Protein AF-A0AA87IIJ6-F1 (afdb_monomer_lite)

Sequence (70 aa):
MVNNSDILKLTDEDVYFLLYLNKIKGLPFHQLEEQFSLSRDSVEKIMDGRSRKKCYLGYMAIEKHLKETA

pLDDT: mean 90.8, std 11.61, range [42.22, 97.56]

Structure (mmCIF, N/CA/C/O backbone):
data_AF-A0AA87IIJ6-F1
#
_entry.id   AF-A0AA87IIJ6-F1
#
loop_
_atom_site.group_PDB
_atom_site.id
_atom_site.type_symbol
_atom_site.label_atom_id
_atom_site.label_alt_id
_atom_site.label_comp_id
_atom_site.label_asym_id
_atom_site.label_entity_id
_atom_site.label_seq_id
_atom_site.pdbx_PDB_ins_code
_atom_site.Cartn_x
_atom_site.Cartn_y
_atom_site.Cartn_z
_atom_site.occupancy
_atom_site.B_iso_or_equiv
_atom_site.auth_seq_id
_atom_site.auth_comp_id
_atom_site.auth_asym_id
_atom_site.auth_atom_id
_atom_site.pdbx_PDB_model_num
ATOM 1 N N . MET A 1 1 ? 2.342 -1.224 -24.736 1.00 42.22 1 MET A N 1
ATOM 2 C CA . MET A 1 1 ? 2.032 -2.340 -23.814 1.00 42.22 1 MET A CA 1
ATOM 3 C C . MET A 1 1 ? 2.333 -1.850 -22.414 1.00 42.22 1 MET A C 1
ATOM 5 O O . MET A 1 1 ? 3.448 -1.401 -22.189 1.00 42.22 1 MET A O 1
ATOM 9 N N . VAL A 1 2 ? 1.347 -1.825 -21.518 1.00 50.38 2 VAL A N 1
ATOM 10 C CA . VAL A 1 2 ? 1.570 -1.356 -20.145 1.00 50.38 2 VAL A CA 1
ATOM 11 C C . VAL A 1 2 ? 2.224 -2.494 -19.364 1.00 50.38 2 VAL A C 1
ATOM 13 O O . VAL A 1 2 ? 1.574 -3.494 -19.063 1.00 50.38 2 VAL A O 1
ATOM 16 N N . ASN A 1 3 ? 3.534 -2.389 -19.138 1.00 53.69 3 ASN A N 1
ATOM 17 C CA . ASN A 1 3 ? 4.315 -3.391 -18.415 1.00 53.69 3 ASN A CA 1
ATOM 18 C C . ASN A 1 3 ? 4.025 -3.273 -16.914 1.00 53.69 3 ASN A C 1
ATOM 20 O O . ASN A 1 3 ? 4.712 -2.552 -16.207 1.00 53.69 3 ASN A O 1
ATOM 24 N N . ASN A 1 4 ? 3.033 -4.018 -16.422 1.00 64.06 4 ASN A N 1
ATOM 25 C CA . ASN A 1 4 ? 2.741 -4.148 -14.984 1.00 64.06 4 ASN A CA 1
ATOM 26 C C . ASN A 1 4 ? 3.734 -5.100 -14.269 1.00 64.06 4 ASN A C 1
ATOM 28 O O . ASN A 1 4 ? 3.359 -5.799 -13.325 1.00 64.06 4 ASN A O 1
ATOM 32 N N . SER A 1 5 ? 4.967 -5.238 -14.769 1.00 73.75 5 SER A N 1
ATOM 33 C CA . SER A 1 5 ? 5.945 -6.206 -14.248 1.00 73.75 5 SER A CA 1
ATOM 34 C C . SER A 1 5 ? 6.496 -5.811 -12.877 1.00 73.75 5 SER A C 1
ATOM 36 O O . SER A 1 5 ? 6.985 -6.666 -12.143 1.00 73.75 5 SER A O 1
ATOM 38 N N . ASP A 1 6 ? 6.398 -4.533 -12.522 1.00 82.56 6 ASP 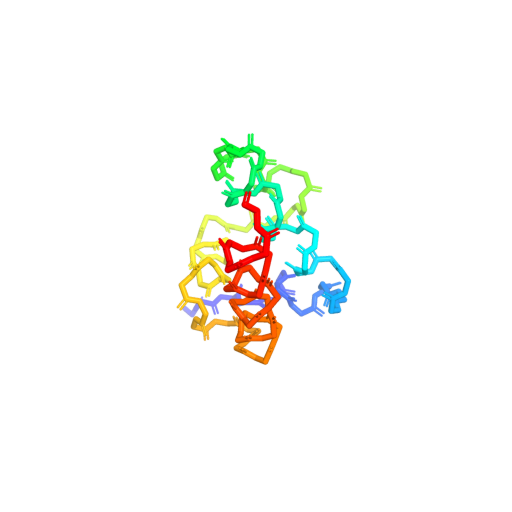A N 1
ATOM 39 C CA . ASP A 1 6 ? 6.759 -3.970 -11.224 1.00 82.56 6 ASP A CA 1
ATOM 40 C C . ASP A 1 6 ? 5.743 -4.356 -10.131 1.00 82.56 6 ASP A C 1
ATOM 42 O O . ASP A 1 6 ? 6.146 -4.795 -9.058 1.00 82.56 6 ASP A O 1
ATOM 46 N N . ILE A 1 7 ? 4.438 -4.345 -10.431 1.00 86.00 7 ILE A N 1
ATOM 47 C CA . ILE A 1 7 ? 3.370 -4.766 -9.501 1.00 86.00 7 ILE A CA 1
ATOM 48 C C . ILE A 1 7 ? 3.523 -6.235 -9.078 1.00 86.00 7 ILE A C 1
ATOM 50 O O . ILE A 1 7 ? 3.215 -6.597 -7.941 1.00 86.00 7 ILE A O 1
ATOM 54 N N . LEU A 1 8 ? 3.974 -7.103 -9.989 1.00 86.94 8 LEU A N 1
ATOM 55 C CA . LEU A 1 8 ? 4.138 -8.535 -9.712 1.00 86.94 8 LEU A CA 1
ATOM 56 C C . LEU A 1 8 ? 5.216 -8.822 -8.659 1.00 86.94 8 LEU A C 1
ATOM 58 O O . LEU A 1 8 ? 5.207 -9.9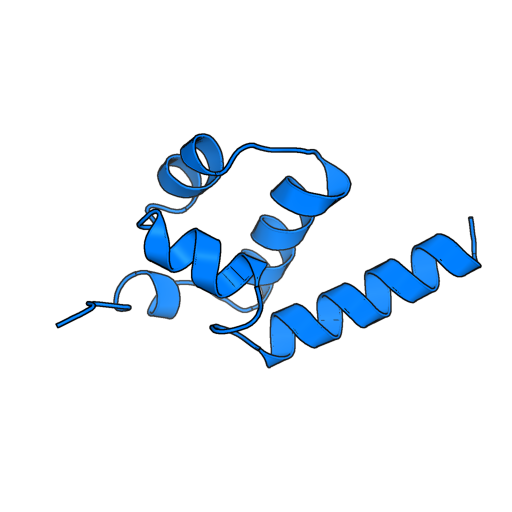03 -8.077 1.00 86.94 8 LEU A O 1
ATOM 62 N N . LYS A 1 9 ? 6.120 -7.869 -8.406 1.00 89.69 9 LYS A N 1
ATOM 63 C CA . LYS A 1 9 ? 7.167 -7.989 -7.383 1.00 89.69 9 LYS A CA 1
ATOM 64 C C . LYS A 1 9 ? 6.643 -7.739 -5.970 1.00 89.69 9 LYS A C 1
ATOM 66 O O . LYS A 1 9 ? 7.325 -8.094 -5.018 1.00 89.69 9 LYS A O 1
ATOM 71 N N . LEU A 1 10 ? 5.460 -7.138 -5.837 1.00 93.94 10 LEU A N 1
ATOM 72 C CA . LEU A 1 10 ? 4.872 -6.813 -4.542 1.00 93.94 10 LEU A CA 1
ATOM 73 C C . LEU A 1 10 ? 4.222 -8.042 -3.907 1.00 93.94 10 LEU A C 1
ATOM 75 O O . LEU A 1 10 ? 3.429 -8.757 -4.536 1.00 93.94 10 LEU A O 1
ATOM 79 N N . THR A 1 11 ? 4.489 -8.243 -2.625 1.00 96.06 11 THR A N 1
ATOM 80 C CA . THR A 1 11 ? 3.721 -9.157 -1.779 1.00 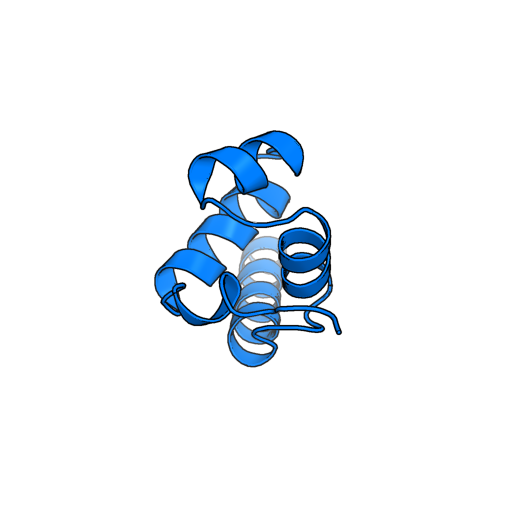96.06 11 THR A CA 1
ATOM 81 C C . THR A 1 11 ? 2.368 -8.543 -1.409 1.00 96.06 11 THR A C 1
ATOM 83 O O . THR A 1 11 ? 2.104 -7.368 -1.665 1.00 96.06 11 THR A O 1
ATOM 86 N N . ASP A 1 12 ? 1.462 -9.340 -0.835 1.00 96.44 12 ASP A N 1
ATOM 87 C CA . ASP A 1 12 ? 0.204 -8.790 -0.310 1.00 96.44 12 ASP A CA 1
ATOM 88 C C . ASP A 1 12 ? 0.473 -7.765 0.803 1.00 96.44 12 ASP A C 1
ATOM 90 O O . ASP A 1 12 ? -0.190 -6.730 0.848 1.00 96.44 12 ASP A O 1
ATOM 94 N N . GLU A 1 13 ? 1.472 -8.024 1.652 1.00 96.88 13 GLU A N 1
ATOM 95 C CA . GLU A 1 13 ? 1.894 -7.129 2.732 1.00 96.88 13 GLU A CA 1
ATOM 96 C C . GLU A 1 13 ? 2.380 -5.780 2.195 1.00 96.88 13 GLU A C 1
ATOM 98 O O . GLU A 1 13 ? 1.917 -4.741 2.665 1.00 96.88 13 GLU A O 1
ATOM 103 N N . ASP A 1 14 ? 3.205 -5.784 1.143 1.00 96.75 14 ASP A N 1
ATOM 104 C CA . ASP A 1 14 ? 3.664 -4.551 0.493 1.00 96.75 14 ASP A CA 1
ATOM 105 C C . ASP A 1 14 ? 2.487 -3.715 -0.016 1.00 96.75 14 ASP A C 1
ATOM 107 O O . ASP A 1 14 ? 2.464 -2.497 0.146 1.00 96.75 14 ASP A O 1
ATOM 111 N N . VAL A 1 15 ? 1.474 -4.363 -0.602 1.00 96.94 15 VAL A N 1
ATOM 112 C CA . VAL A 1 15 ? 0.282 -3.672 -1.111 1.00 96.94 15 VAL A CA 1
ATOM 113 C C . VAL A 1 15 ? -0.521 -3.050 0.030 1.00 96.94 15 VAL A C 1
ATOM 115 O O . VAL A 1 15 ? -0.954 -1.903 -0.089 1.00 96.94 15 VAL A O 1
ATOM 118 N N . TYR A 1 16 ? -0.708 -3.765 1.142 1.00 97.19 16 TYR A N 1
ATOM 119 C CA . TYR A 1 16 ? -1.369 -3.204 2.323 1.00 97.19 16 TYR A CA 1
ATOM 120 C C . TYR A 1 16 ? -0.583 -2.035 2.915 1.00 97.19 16 TYR A C 1
ATOM 122 O O . TYR A 1 16 ? -1.178 -1.012 3.262 1.00 97.19 16 TYR A O 1
ATOM 130 N N . PHE A 1 17 ? 0.742 -2.156 2.993 1.00 97.06 17 PHE A N 1
ATOM 131 C CA . PHE A 1 17 ? 1.594 -1.100 3.520 1.00 97.06 17 PHE A CA 1
ATOM 132 C C . PHE A 1 17 ? 1.563 0.149 2.631 1.00 97.06 17 PHE A C 1
ATOM 134 O O . PHE A 1 17 ? 1.403 1.264 3.126 1.00 97.06 17 PHE A O 1
ATOM 141 N N . LEU A 1 18 ? 1.600 -0.031 1.312 1.00 97.25 18 LEU A N 1
ATOM 142 C CA . LEU A 1 18 ? 1.485 1.045 0.331 1.00 97.25 18 LEU A CA 1
ATOM 143 C C . LEU A 1 18 ? 0.124 1.768 0.445 1.00 97.25 18 LEU A C 1
ATOM 145 O O . LEU A 1 18 ? 0.081 3.001 0.496 1.00 97.25 18 LEU A O 1
ATOM 149 N N . LEU A 1 19 ? -0.985 1.025 0.568 1.00 96.88 19 LEU A N 1
ATOM 150 C CA . LEU A 1 19 ? -2.323 1.594 0.804 1.00 96.88 19 LEU A CA 1
ATOM 151 C C . LEU A 1 19 ? -2.390 2.387 2.114 1.00 96.88 19 LEU A C 1
ATOM 153 O O . LEU A 1 19 ? -2.913 3.502 2.129 1.00 96.88 19 LEU A O 1
ATOM 157 N N . TYR A 1 20 ? -1.814 1.856 3.193 1.00 95.75 20 TYR A N 1
ATOM 158 C CA . TYR A 1 20 ? -1.725 2.543 4.480 1.00 95.75 20 TYR A CA 1
ATOM 159 C C . TYR A 1 20 ? -0.958 3.868 4.384 1.00 95.75 20 TYR A C 1
ATOM 161 O O . TYR A 1 20 ? -1.441 4.902 4.857 1.00 95.75 20 TYR A O 1
ATOM 169 N N . LEU A 1 21 ? 0.216 3.859 3.748 1.00 96.94 21 LEU A N 1
ATOM 170 C CA . LEU A 1 21 ? 1.044 5.052 3.594 1.00 96.94 21 LEU A CA 1
ATOM 171 C C . LEU A 1 21 ? 0.300 6.156 2.833 1.00 96.94 21 LEU A C 1
ATOM 173 O O . LEU A 1 21 ? 0.317 7.309 3.258 1.00 96.94 21 LEU A O 1
ATOM 177 N N . ASN A 1 22 ? -0.415 5.823 1.758 1.00 96.62 22 ASN A N 1
ATOM 178 C CA . ASN A 1 22 ? -1.178 6.834 1.030 1.00 96.62 22 ASN A CA 1
ATOM 179 C C . ASN A 1 22 ? -2.419 7.311 1.794 1.00 96.62 22 ASN A C 1
ATOM 181 O O . ASN A 1 22 ? -2.590 8.506 2.015 1.00 96.62 22 ASN A O 1
ATOM 185 N N . LYS A 1 23 ? -3.303 6.385 2.174 1.00 93.00 23 LYS A N 1
ATOM 186 C CA . LYS A 1 23 ? -4.659 6.715 2.634 1.00 93.00 23 LYS A CA 1
ATOM 187 C C . LYS A 1 23 ? -4.697 7.190 4.086 1.00 93.00 23 LYS A C 1
ATOM 189 O O . LYS A 1 23 ? -5.547 8.005 4.424 1.00 93.00 23 LYS A O 1
ATOM 194 N N . ILE A 1 24 ? -3.775 6.711 4.929 1.00 91.75 24 ILE A N 1
ATOM 195 C CA . ILE A 1 24 ? -3.713 7.071 6.356 1.00 91.75 24 ILE A CA 1
ATOM 196 C C . ILE A 1 24 ? -2.590 8.064 6.640 1.00 91.75 24 ILE A C 1
ATOM 198 O O . ILE A 1 24 ? -2.808 9.035 7.359 1.00 91.75 24 ILE A O 1
ATOM 202 N N . LYS A 1 25 ? -1.382 7.839 6.106 1.00 94.44 25 LYS A N 1
ATOM 203 C CA . LYS A 1 25 ? -0.250 8.759 6.333 1.00 94.44 25 LYS A CA 1
ATOM 204 C C . LYS A 1 25 ? -0.205 9.934 5.360 1.00 94.44 25 LYS A C 1
ATOM 206 O O . LYS A 1 25 ? 0.549 10.870 5.607 1.00 94.44 25 LYS A O 1
ATOM 211 N N . GLY A 1 26 ? -1.003 9.912 4.293 1.00 95.44 26 GLY A N 1
ATOM 212 C CA . GLY A 1 26 ? -1.057 10.998 3.317 1.00 95.44 26 GLY A CA 1
ATOM 213 C C . GLY A 1 26 ? 0.170 11.074 2.409 1.00 95.44 26 GLY A C 1
ATOM 214 O O . GLY A 1 26 ? 0.421 12.135 1.839 1.00 95.44 26 GLY A O 1
ATOM 215 N N . LEU A 1 27 ? 0.950 9.991 2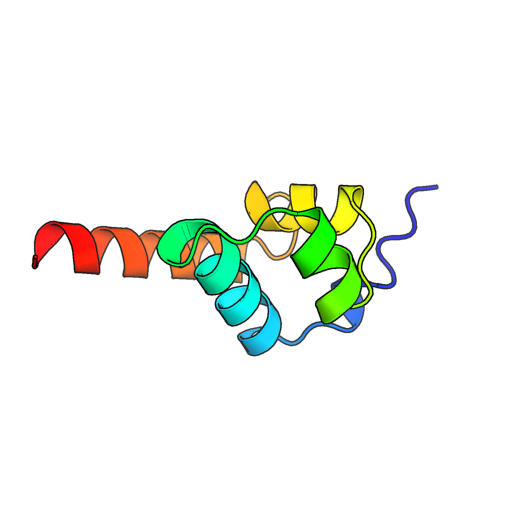.270 1.00 97.56 27 LEU A N 1
ATOM 216 C CA . LEU A 1 27 ? 2.124 10.007 1.397 1.00 97.56 27 LEU A CA 1
ATOM 217 C C . LEU A 1 27 ? 1.701 10.234 -0.065 1.00 97.56 27 LEU A C 1
ATOM 219 O O . LEU A 1 27 ? 0.852 9.496 -0.582 1.00 97.56 27 LEU A O 1
ATOM 223 N N . PRO A 1 28 ? 2.297 11.218 -0.759 1.00 97.00 28 PRO A N 1
ATOM 224 C CA . PRO A 1 28 ? 2.020 11.476 -2.162 1.00 97.00 28 PRO A CA 1
ATOM 225 C C . PRO A 1 28 ? 2.594 10.369 -3.053 1.00 97.00 28 PRO A C 1
ATOM 227 O O . PRO A 1 28 ? 3.588 9.725 -2.725 1.00 97.00 28 PRO A O 1
ATOM 230 N N . PHE A 1 29 ? 2.001 10.190 -4.234 1.00 97.19 29 PHE A N 1
ATOM 231 C CA . PHE A 1 29 ? 2.348 9.093 -5.144 1.00 97.19 29 PHE A CA 1
ATOM 232 C C . PHE A 1 29 ? 3.826 9.068 -5.557 1.00 97.19 29 PHE A C 1
ATOM 234 O O . PHE A 1 29 ? 4.390 7.985 -5.616 1.00 97.19 29 PHE A O 1
ATOM 241 N N . HIS A 1 30 ? 4.478 10.225 -5.735 1.00 96.62 30 HIS A N 1
ATOM 242 C CA . HIS A 1 30 ? 5.901 10.261 -6.106 1.00 96.62 30 HIS A CA 1
ATOM 243 C C . HIS A 1 30 ? 6.804 9.578 -5.063 1.00 96.62 30 HIS A C 1
ATOM 245 O O . HIS A 1 30 ? 7.757 8.903 -5.428 1.00 96.62 30 HIS A O 1
ATOM 251 N N . GLN A 1 31 ? 6.467 9.678 -3.772 1.00 97.12 31 GLN A N 1
ATOM 252 C CA . GLN A 1 31 ? 7.226 9.005 -2.712 1.00 97.12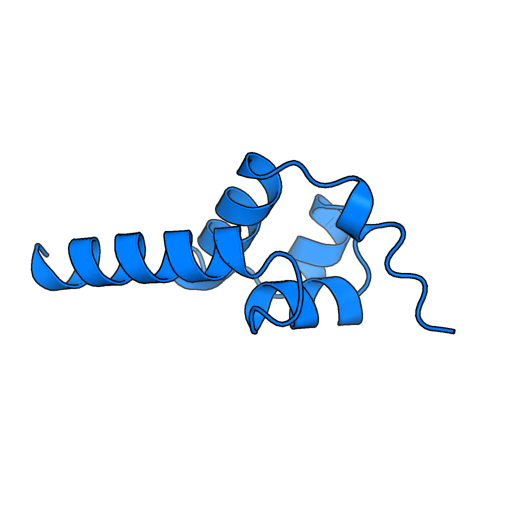 31 GLN A CA 1
ATOM 253 C C . GLN A 1 31 ? 6.974 7.494 -2.709 1.00 97.12 31 GLN A C 1
ATOM 255 O O . GLN A 1 31 ? 7.876 6.718 -2.414 1.00 97.12 31 GLN A O 1
ATOM 260 N N . LEU A 1 32 ? 5.762 7.062 -3.069 1.00 96.94 32 LEU A N 1
ATOM 261 C CA . LEU A 1 32 ? 5.423 5.640 -3.184 1.00 96.94 32 LEU A CA 1
ATOM 262 C C . LEU A 1 32 ? 6.106 5.000 -4.398 1.00 96.94 32 LEU A C 1
ATOM 264 O O . LEU A 1 32 ? 6.573 3.867 -4.312 1.00 96.94 32 LEU A O 1
ATOM 268 N N . GLU A 1 33 ? 6.191 5.730 -5.511 1.00 96.00 33 GLU A N 1
ATOM 269 C CA . GLU A 1 33 ? 6.938 5.318 -6.704 1.00 96.00 33 GLU A CA 1
ATOM 270 C C . GLU A 1 33 ? 8.406 5.056 -6.368 1.00 96.00 33 GLU A C 1
ATOM 272 O O . GLU A 1 33 ? 8.919 3.983 -6.679 1.00 96.00 33 GLU A O 1
ATOM 277 N N . GLU A 1 34 ? 9.060 5.993 -5.676 1.00 95.50 34 GLU A N 1
ATOM 278 C CA . GLU A 1 34 ? 10.460 5.859 -5.264 1.00 95.50 34 GLU A CA 1
ATOM 279 C C . GLU A 1 34 ? 10.653 4.718 -4.256 1.00 95.50 34 GLU A C 1
ATOM 281 O O . GLU A 1 34 ? 11.495 3.842 -4.463 1.00 95.50 34 GLU A O 1
ATOM 286 N N . GLN A 1 35 ? 9.843 4.680 -3.193 1.00 95.06 35 GLN A N 1
ATOM 287 C CA . GLN A 1 35 ? 10.005 3.718 -2.100 1.00 95.06 35 GLN A CA 1
ATOM 288 C C . GLN A 1 35 ? 9.777 2.266 -2.544 1.00 95.06 35 GLN A C 1
ATOM 290 O O . GLN A 1 35 ? 10.473 1.368 -2.074 1.00 95.06 35 GLN A O 1
ATOM 295 N N . PHE A 1 36 ? 8.823 2.029 -3.448 1.00 94.06 36 PHE A N 1
ATOM 296 C CA . PHE A 1 36 ? 8.477 0.684 -3.921 1.00 94.06 36 PHE A CA 1
ATOM 297 C C . PHE A 1 36 ? 9.018 0.379 -5.325 1.00 94.06 36 PHE A C 1
ATOM 299 O O . PHE A 1 36 ? 8.773 -0.708 -5.849 1.00 94.06 36 PHE A O 1
ATOM 306 N N . SER A 1 37 ? 9.766 1.309 -5.934 1.00 94.25 37 SER A N 1
ATOM 307 C CA . SER A 1 37 ? 10.254 1.202 -7.318 1.00 94.25 37 SER A CA 1
ATOM 308 C C . SER A 1 37 ? 9.130 0.873 -8.312 1.00 94.25 37 SER A C 1
ATOM 310 O O . SER A 1 37 ? 9.245 -0.044 -9.131 1.00 94.25 37 SER A O 1
ATOM 312 N N . LEU A 1 38 ? 8.026 1.615 -8.208 1.00 94.38 38 LEU A N 1
ATOM 313 C CA . LEU A 1 38 ? 6.827 1.457 -9.031 1.00 94.38 38 LEU A CA 1
ATOM 314 C C . LEU A 1 38 ? 6.676 2.616 -10.008 1.00 94.38 38 LEU A C 1
ATOM 316 O O . LEU A 1 38 ? 7.058 3.746 -9.721 1.00 94.38 38 LEU A O 1
ATOM 320 N N . SER A 1 39 ? 6.038 2.349 -11.143 1.00 94.81 39 SER A N 1
ATOM 321 C CA . SER A 1 39 ? 5.569 3.419 -12.020 1.00 94.81 39 SER A CA 1
ATOM 322 C C . SER A 1 39 ? 4.355 4.150 -11.432 1.00 94.81 39 SER A C 1
ATOM 324 O O . SER A 1 39 ? 3.550 3.563 -10.701 1.00 94.81 39 SER A O 1
ATOM 326 N N . ARG A 1 40 ? 4.163 5.416 -11.825 1.00 95.00 40 ARG A N 1
ATOM 327 C CA . ARG A 1 40 ? 2.964 6.205 -11.492 1.00 95.00 40 ARG A CA 1
ATOM 328 C C . ARG A 1 40 ? 1.659 5.471 -11.808 1.00 95.00 40 ARG A C 1
ATOM 330 O O . ARG A 1 40 ? 0.766 5.422 -10.969 1.00 95.00 40 ARG A O 1
ATOM 337 N N . ASP A 1 41 ? 1.572 4.852 -12.984 1.00 95.19 41 ASP A N 1
ATOM 338 C CA . ASP A 1 41 ? 0.397 4.083 -13.418 1.00 95.19 41 ASP A CA 1
ATOM 339 C C . ASP A 1 41 ? 0.162 2.841 -12.538 1.00 95.19 41 ASP A C 1
ATOM 341 O O . ASP A 1 41 ? -0.977 2.529 -12.183 1.00 95.19 41 ASP A O 1
ATOM 345 N N . SER A 1 42 ? 1.229 2.162 -12.107 1.00 95.31 42 SER A N 1
ATOM 346 C CA . SER A 1 42 ? 1.137 1.042 -11.165 1.00 95.31 42 SER A CA 1
ATOM 347 C C . SER A 1 42 ? 0.600 1.479 -9.802 1.00 95.31 42 SER A C 1
ATOM 349 O O . SER A 1 42 ? -0.302 0.827 -9.265 1.00 95.31 42 SER A O 1
ATOM 351 N N . VAL A 1 43 ? 1.095 2.600 -9.266 1.00 96.25 43 VAL A N 1
ATOM 352 C CA . VAL A 1 43 ? 0.591 3.183 -8.012 1.00 96.25 43 VAL A CA 1
ATOM 353 C C . VAL A 1 43 ? -0.886 3.555 -8.148 1.00 96.25 43 VAL A C 1
ATOM 355 O O . VAL A 1 43 ? -1.693 3.122 -7.328 1.00 96.25 43 VAL A O 1
ATOM 358 N N . GLU A 1 44 ? -1.278 4.263 -9.210 1.00 96.00 44 GLU A N 1
ATOM 359 C CA . GLU A 1 44 ? -2.679 4.627 -9.478 1.00 96.00 44 GLU A CA 1
ATOM 360 C C . GLU A 1 44 ? -3.591 3.397 -9.575 1.00 96.00 44 GLU A C 1
ATOM 362 O O . GLU A 1 44 ? -4.675 3.350 -8.992 1.00 96.00 44 GLU A O 1
ATOM 367 N N . LYS A 1 45 ? -3.151 2.343 -10.267 1.00 95.56 45 LYS A N 1
ATOM 368 C CA . LYS A 1 45 ? -3.919 1.096 -10.372 1.00 95.56 45 LYS A CA 1
ATOM 369 C C . LYS A 1 45 ? -4.108 0.393 -9.032 1.00 95.56 45 LYS A C 1
ATOM 371 O O . LYS A 1 45 ? -5.170 -0.198 -8.836 1.00 95.56 45 LYS A O 1
ATOM 376 N N . ILE A 1 46 ? -3.114 0.418 -8.145 1.00 96.19 46 ILE A N 1
ATOM 377 C CA . ILE A 1 46 ? -3.234 -0.134 -6.787 1.00 96.19 46 ILE A CA 1
ATOM 378 C C . ILE A 1 46 ? -4.185 0.735 -5.950 1.00 96.19 46 ILE A C 1
ATOM 380 O O . ILE A 1 46 ? -5.073 0.201 -5.287 1.00 96.19 46 ILE A O 1
ATOM 384 N N . MET A 1 47 ? -4.051 2.063 -6.031 1.00 95.94 47 MET A N 1
ATOM 385 C CA . MET A 1 47 ? -4.849 3.032 -5.264 1.00 95.94 47 MET A CA 1
ATOM 386 C C . MET A 1 47 ? -6.336 3.039 -5.599 1.00 95.94 47 MET A C 1
ATOM 388 O O . MET A 1 47 ? -7.148 3.346 -4.723 1.00 95.94 47 MET A O 1
ATOM 392 N N . ASP A 1 48 ? -6.678 2.681 -6.834 1.00 94.56 48 ASP A N 1
ATOM 393 C CA . ASP A 1 48 ? -8.060 2.583 -7.313 1.00 94.56 48 ASP A CA 1
ATOM 394 C C . ASP A 1 48 ? -8.577 1.132 -7.328 1.00 94.56 48 ASP A C 1
ATOM 396 O O . ASP A 1 48 ? -9.672 0.854 -7.817 1.00 94.56 48 ASP A O 1
ATOM 400 N N . GLY A 1 49 ? -7.775 0.166 -6.862 1.00 94.50 49 GLY A N 1
ATOM 401 C CA . GLY A 1 49 ? -8.146 -1.252 -6.813 1.00 94.50 49 GLY A CA 1
ATOM 402 C C . GLY A 1 49 ? -8.271 -1.946 -8.177 1.00 94.50 49 GLY A C 1
ATOM 403 O O . GLY A 1 49 ? -8.760 -3.079 -8.251 1.00 94.50 49 GLY A O 1
ATOM 404 N N . ARG A 1 50 ? -7.818 -1.306 -9.264 1.00 95.19 50 ARG A N 1
ATOM 405 C CA . ARG A 1 50 ? -7.734 -1.907 -10.611 1.00 95.19 50 ARG A CA 1
ATOM 406 C C . ARG A 1 50 ? -6.668 -3.000 -10.681 1.00 95.19 50 ARG A C 1
ATOM 408 O O . ARG A 1 50 ? -6.802 -3.935 -11.466 1.00 95.19 50 ARG A O 1
ATOM 415 N N . SER A 1 51 ? -5.638 -2.901 -9.845 1.00 93.94 51 SER A N 1
ATOM 416 C CA . SER A 1 51 ? -4.654 -3.950 -9.600 1.00 93.94 51 SER A CA 1
ATOM 417 C C . SER A 1 51 ? -4.684 -4.384 -8.138 1.00 93.94 51 SER A C 1
ATOM 419 O O . SER A 1 51 ? -5.088 -3.618 -7.268 1.00 93.94 51 SER A O 1
ATOM 421 N N . ARG A 1 52 ? -4.287 -5.635 -7.865 1.00 94.88 52 ARG A N 1
ATOM 422 C CA . ARG A 1 52 ? -4.294 -6.229 -6.511 1.00 94.88 52 ARG A CA 1
ATOM 423 C C . ARG A 1 52 ? -5.639 -6.046 -5.783 1.00 94.88 52 ARG A C 1
ATOM 425 O O . ARG A 1 52 ? -5.694 -5.827 -4.577 1.00 94.88 52 ARG A O 1
ATOM 432 N N . LYS A 1 53 ? -6.745 -6.203 -6.527 1.00 96.06 53 LYS A N 1
ATOM 433 C CA . LYS A 1 53 ? -8.131 -5.948 -6.085 1.00 96.06 53 LYS A CA 1
ATOM 434 C C . LYS A 1 53 ? -8.496 -6.592 -4.743 1.00 96.06 53 LYS A C 1
ATOM 436 O O . LYS A 1 53 ? -9.207 -5.980 -3.957 1.00 96.06 53 LYS A O 1
ATOM 441 N N . LYS A 1 54 ? -8.029 -7.818 -4.470 1.00 96.69 54 LYS A N 1
ATOM 442 C CA . LYS A 1 54 ? -8.299 -8.503 -3.193 1.00 96.69 54 LYS A CA 1
ATOM 443 C C . LYS A 1 54 ? -7.706 -7.742 -2.003 1.00 96.69 54 LYS A C 1
ATOM 445 O O . LYS A 1 54 ? -8.420 -7.523 -1.033 1.00 96.69 54 LYS A O 1
ATOM 450 N N . CYS A 1 55 ? -6.454 -7.294 -2.111 1.00 96.81 55 CYS A N 1
ATOM 451 C CA . CYS A 1 55 ? -5.792 -6.489 -1.084 1.00 96.81 55 CYS A CA 1
ATOM 452 C C . CYS A 1 55 ? -6.505 -5.148 -0.903 1.00 96.81 55 CYS A C 1
ATOM 454 O O . CYS A 1 55 ? -6.798 -4.758 0.219 1.00 96.81 55 CYS A O 1
ATOM 456 N N . TYR A 1 56 ? -6.857 -4.482 -2.009 1.00 97.44 56 TYR A N 1
ATOM 457 C CA . TYR A 1 56 ? -7.602 -3.224 -1.960 1.00 97.44 56 TYR A CA 1
ATOM 458 C C . TYR A 1 56 ? -8.943 -3.373 -1.225 1.00 97.44 56 TYR A C 1
ATOM 460 O O . TYR A 1 56 ? -9.233 -2.619 -0.302 1.00 97.44 56 TYR A O 1
ATOM 468 N N . LEU A 1 57 ? -9.746 -4.381 -1.580 1.00 97.19 57 LEU A N 1
ATOM 469 C CA . LEU A 1 57 ? -11.024 -4.640 -0.910 1.00 97.19 57 LEU A CA 1
ATOM 470 C C . LEU A 1 57 ? -10.839 -5.025 0.564 1.00 97.19 57 LEU A C 1
ATOM 472 O O . LEU A 1 57 ? -11.605 -4.561 1.406 1.00 97.19 57 LEU A O 1
ATOM 476 N N . GLY A 1 58 ? -9.820 -5.831 0.880 1.00 97.06 58 GLY A N 1
ATOM 477 C CA . GLY A 1 58 ? -9.464 -6.164 2.260 1.00 97.06 58 GLY A CA 1
ATOM 478 C C . GLY A 1 58 ? -9.105 -4.919 3.071 1.00 97.06 58 GLY A C 1
ATOM 479 O O . GLY A 1 58 ? -9.596 -4.744 4.183 1.00 97.06 58 GLY A O 1
ATOM 480 N N . TYR A 1 59 ? -8.331 -4.007 2.482 1.00 96.31 59 TYR A N 1
ATOM 481 C CA . TYR A 1 59 ? -7.964 -2.744 3.110 1.00 96.31 59 TYR A CA 1
ATOM 482 C C . TYR A 1 59 ? -9.194 -1.870 3.368 1.00 96.31 59 TYR A C 1
ATOM 484 O O . TYR A 1 59 ? -9.370 -1.396 4.483 1.00 96.31 59 TYR A O 1
ATOM 492 N N . MET A 1 60 ? -10.082 -1.707 2.382 1.00 95.19 60 MET A N 1
ATOM 493 C CA . MET A 1 60 ? -11.308 -0.915 2.547 1.00 95.19 60 MET A CA 1
ATOM 494 C C . MET A 1 60 ? -12.221 -1.475 3.647 1.00 95.19 60 MET A C 1
ATOM 496 O O . MET A 1 60 ? -12.852 -0.706 4.370 1.00 95.19 60 MET A O 1
ATOM 500 N N . ALA A 1 61 ? -12.288 -2.802 3.801 1.00 95.50 61 ALA A N 1
ATOM 501 C CA . ALA A 1 61 ? -13.042 -3.428 4.886 1.00 95.50 61 ALA A CA 1
ATOM 502 C C . ALA A 1 61 ? -12.439 -3.104 6.264 1.00 95.50 61 ALA A C 1
ATOM 504 O O . ALA A 1 61 ? -13.175 -2.747 7.183 1.00 95.50 61 ALA A O 1
ATOM 505 N N . ILE A 1 62 ? -11.108 -3.171 6.389 1.00 92.00 62 ILE A N 1
ATOM 506 C CA . ILE A 1 62 ? -10.387 -2.785 7.611 1.00 92.00 62 ILE A CA 1
ATOM 507 C C . ILE A 1 62 ? -10.590 -1.294 7.899 1.00 92.00 62 ILE A C 1
ATOM 509 O O . ILE A 1 62 ? -10.957 -0.927 9.011 1.00 92.00 62 ILE A O 1
ATOM 513 N N . GLU A 1 63 ? -10.395 -0.432 6.899 1.00 90.25 63 GLU A N 1
ATOM 514 C CA . GLU A 1 63 ? -10.543 1.018 7.033 1.00 90.25 63 GLU A CA 1
ATOM 515 C C . GLU A 1 63 ? -11.960 1.395 7.485 1.00 90.25 63 GLU A C 1
ATOM 517 O O . GLU A 1 63 ? -12.126 2.215 8.388 1.00 90.25 63 GLU A O 1
ATOM 522 N N . LYS A 1 64 ? -12.984 0.761 6.902 1.00 91.06 64 LYS A N 1
ATOM 523 C CA . LYS A 1 64 ? -14.379 0.935 7.312 1.00 91.06 64 LYS A CA 1
ATOM 524 C C . LYS A 1 64 ? -14.577 0.560 8.780 1.00 91.06 64 LYS A C 1
ATOM 526 O O . LYS A 1 64 ? -15.134 1.356 9.528 1.00 91.06 64 LYS A O 1
ATOM 531 N N . HIS A 1 65 ? -14.088 -0.607 9.194 1.00 90.31 65 HIS A N 1
ATOM 532 C CA . HIS A 1 65 ? -14.236 -1.064 10.574 1.00 90.31 65 HIS A CA 1
ATOM 533 C C . HIS A 1 65 ? -13.545 -0.122 11.572 1.00 90.31 65 HIS A C 1
ATOM 535 O O . HIS A 1 65 ? -14.110 0.204 12.613 1.00 90.31 65 HIS A O 1
ATOM 541 N N . LEU A 1 66 ? -12.353 0.380 11.234 1.00 85.44 66 LEU A N 1
ATOM 542 C CA . LEU A 1 66 ? -11.634 1.340 12.074 1.00 85.44 66 LEU A CA 1
ATOM 543 C C . LEU A 1 66 ? -12.380 2.676 12.204 1.00 85.44 66 LEU A C 1
ATOM 545 O O . LEU A 1 66 ? -12.416 3.228 13.295 1.00 85.44 66 LEU A O 1
ATOM 549 N N . LYS A 1 67 ? -13.003 3.178 11.129 1.00 84.81 67 LYS A N 1
ATOM 550 C CA . LYS A 1 67 ? -13.816 4.410 11.164 1.00 84.81 67 LYS A CA 1
ATOM 551 C C . LYS A 1 67 ? -15.116 4.252 11.953 1.00 84.81 67 LYS A C 1
ATOM 553 O O . LYS A 1 67 ? -15.584 5.221 12.527 1.00 84.81 67 LYS A O 1
ATOM 558 N N . GLU A 1 68 ? -15.706 3.060 11.960 1.00 80.94 68 GLU A N 1
ATOM 559 C CA . GLU A 1 68 ? -16.928 2.767 12.725 1.00 80.94 68 GLU A CA 1
ATOM 560 C C . GLU A 1 68 ? -16.664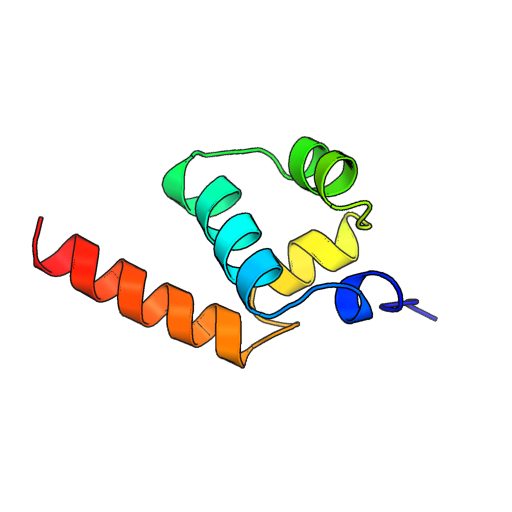 2.605 14.231 1.00 80.94 68 GLU A C 1
ATOM 562 O O . GLU A 1 68 ? -17.593 2.721 15.027 1.00 80.94 68 GLU A O 1
ATOM 567 N N . THR A 1 69 ? -15.414 2.330 14.617 1.00 69.88 69 THR A N 1
ATOM 568 C CA . THR A 1 69 ? -15.018 2.043 16.008 1.00 69.88 69 THR A CA 1
ATOM 569 C C . THR A 1 69 ? -14.226 3.192 16.658 1.00 69.88 69 THR A C 1
ATOM 571 O O . THR A 1 69 ? -13.845 3.080 17.822 1.00 69.88 69 THR A O 1
ATOM 574 N N . ALA A 1 70 ? -13.955 4.274 15.919 1.00 59.69 70 ALA A N 1
ATOM 575 C CA . ALA A 1 70 ? -13.239 5.471 16.377 1.00 59.69 70 ALA A CA 1
ATOM 576 C C . ALA A 1 70 ? -14.210 6.597 16.754 1.00 59.69 70 ALA A C 1
ATOM 578 O O . ALA A 1 70 ? -13.908 7.306 17.740 1.00 59.69 70 ALA A O 1
#

Radius of gyration: 12.09 Å; chains: 1; bounding box: 27×21×40 Å

Foldseek 3Di:
DPPLVLVVPDDLVNLLVLLCCCPPVVDDLVVSCVVSVHDSVNSVCSNVCVPPVVSSVVNVVVVVVVVVVD

Secondary structure (DSSP, 8-state):
---TTTGGG--HHHHHHHHHHHHTT---HHHHHHHHT--HHHHHHHHTTSSSHHHHHHHHHHHHHHHH--

Organism: NCBI:txid1185653